Protein AF-A0A5K0VG51-F1 (afdb_monomer)

pLDDT: mean 75.15, std 8.12, range [56.25, 87.19]

Organism: NCBI:txid210225

Foldseek 3Di:
DVVVLVVVLVVQLCVQLVVVVVVCVVVPPPPPVVPSVVSSVVSNVVSVVVSD

Secondary structure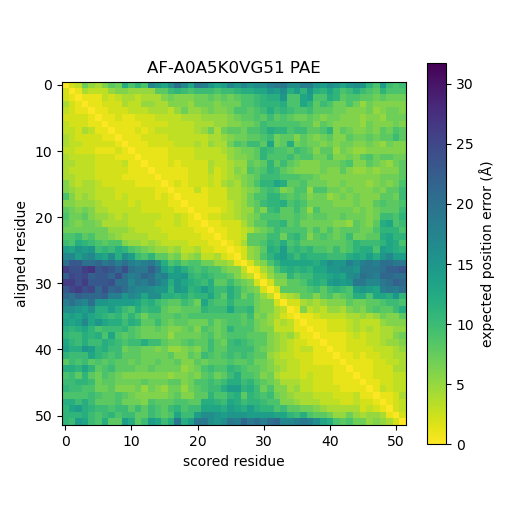 (DSSP, 8-state):
-HHHHHHHHHHHHHHHHHHHHHHHHHTT----THHHHHHHHHHHHHHHHHH-

Radius of gyration: 12.64 Å; Cα contacts (8 Å, |Δi|>4): 15; chains: 1; bounding box: 24×18×36 Å

Sequence (52 aa):
RAILQAASVTALLVVGLTLYTFWAAKRGRDFKILGPFLFCSLVALIGFCVIR

Mean predicted aligned error: 7.44 Å

Nearest PDB structures (foldseek):
  2ktm-assembly1_A  TM=5.845E-01  e=5.505E+00  Ovis aries
  8gym-assembly1_T7  TM=5.765E-01  e=4.535E+00  Tetrahymena thermophila SB210
  7q21-assembly1_k  TM=5.802E-01  e=7.130E+00  Corynebacterium glutamicum ATCC 13032

Solvent-accessible surface area (backbone atoms only — not comparable to full-atom values): 3036 Å² total; per-residue (Å²): 113,70,65,60,57,54,50,53,37,51,49,53,43,52,53,57,47,50,54,47,51,56,52,43,63,73,64,71,57,81,80,52,72,63,59,64,50,53,50,53,52,50,48,51,50,52,42,52,63,75,76,105

Structure (mmCIF, N/CA/C/O backbone):
data_AF-A0A5K0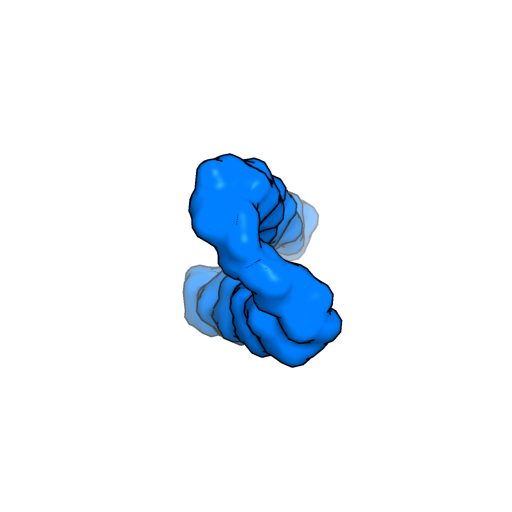VG51-F1
#
_entry.id   AF-A0A5K0VG51-F1
#
loop_
_atom_site.group_PDB
_atom_site.id
_atom_site.type_symbol
_atom_site.label_atom_id
_atom_site.label_alt_id
_atom_site.label_comp_id
_atom_site.label_asym_id
_atom_site.label_entity_id
_atom_site.label_seq_id
_atom_site.pdbx_PDB_ins_code
_atom_site.Cartn_x
_atom_site.Cartn_y
_atom_site.Cartn_z
_atom_site.occupancy
_atom_site.B_iso_or_equiv
_atom_site.auth_seq_id
_atom_site.auth_comp_id
_atom_site.auth_asym_id
_atom_site.auth_atom_id
_atom_site.pdbx_P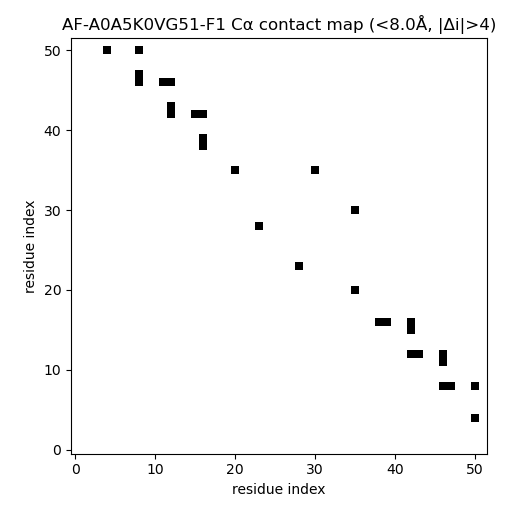DB_model_num
ATOM 1 N N . ARG A 1 1 ? 10.142 5.624 -18.556 1.00 67.69 1 ARG A N 1
ATOM 2 C CA . ARG A 1 1 ? 8.832 4.919 -18.515 1.00 67.69 1 ARG A CA 1
ATOM 3 C C . ARG A 1 1 ? 8.663 4.117 -17.222 1.00 67.69 1 ARG A C 1
ATOM 5 O O . ARG A 1 1 ? 7.675 4.341 -16.541 1.00 67.69 1 ARG A O 1
ATOM 12 N N . ALA A 1 2 ? 9.661 3.322 -16.818 1.00 78.38 2 ALA A N 1
ATOM 13 C CA . ALA A 1 2 ? 9.640 2.545 -15.569 1.00 78.38 2 ALA A C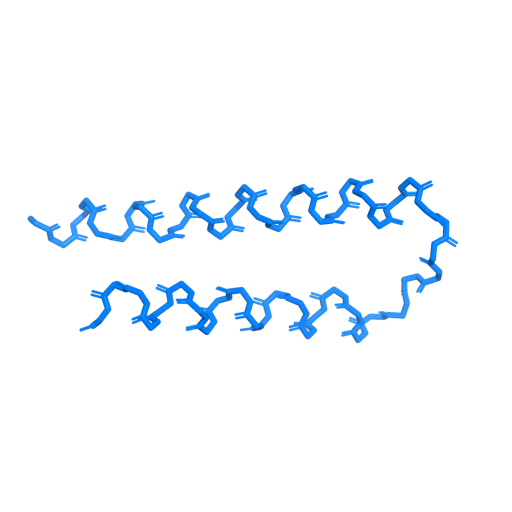A 1
ATOM 14 C C . ALA A 1 2 ? 9.353 3.361 -14.286 1.00 78.38 2 ALA A C 1
ATOM 16 O O . ALA A 1 2 ? 8.640 2.886 -13.411 1.00 78.38 2 ALA A O 1
ATOM 17 N N . ILE A 1 3 ? 9.847 4.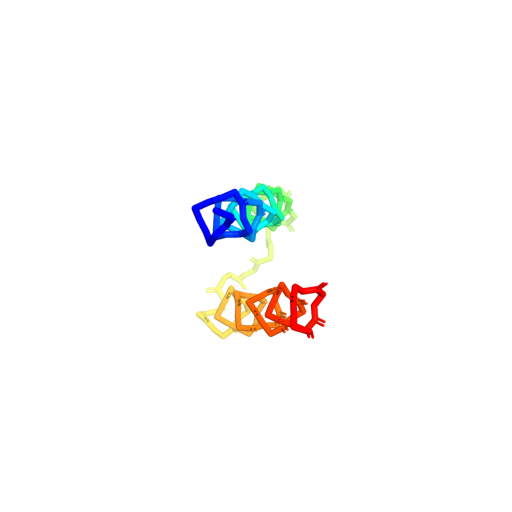602 -14.195 1.00 85.38 3 ILE A N 1
ATOM 18 C CA . ILE A 1 3 ? 9.661 5.463 -13.009 1.00 85.38 3 ILE A CA 1
ATOM 19 C C . ILE A 1 3 ? 8.184 5.824 -12.799 1.00 85.38 3 ILE A C 1
ATOM 21 O O . ILE A 1 3 ? 7.696 5.776 -11.676 1.00 85.38 3 ILE A O 1
ATOM 25 N N . LEU A 1 4 ? 7.453 6.132 -13.877 1.00 85.81 4 LEU A N 1
ATOM 26 C CA . LEU A 1 4 ? 6.033 6.482 -13.792 1.00 85.81 4 LEU A CA 1
ATOM 27 C C . LEU A 1 4 ? 5.191 5.271 -13.369 1.00 85.81 4 LEU A C 1
ATOM 29 O O . LEU A 1 4 ? 4.335 5.399 -12.505 1.00 85.81 4 LEU A O 1
ATOM 33 N N . GLN A 1 5 ? 5.492 4.083 -13.905 1.00 81.56 5 GLN A N 1
ATOM 34 C CA . GLN A 1 5 ? 4.815 2.839 -13.519 1.00 81.56 5 GLN A CA 1
ATOM 35 C C . GLN A 1 5 ? 5.065 2.474 -12.048 1.00 81.56 5 GLN A C 1
ATOM 37 O O . GLN A 1 5 ? 4.126 2.141 -11.327 1.00 81.56 5 GLN A O 1
ATOM 42 N N . ALA A 1 6 ? 6.312 2.583 -11.581 1.00 83.62 6 ALA A N 1
ATOM 43 C CA . ALA A 1 6 ? 6.666 2.302 -10.191 1.00 83.62 6 ALA A CA 1
ATOM 44 C C . ALA A 1 6 ? 6.046 3.317 -9.211 1.00 83.62 6 ALA A C 1
ATOM 46 O O . ALA A 1 6 ? 5.575 2.936 -8.136 1.00 83.62 6 ALA A O 1
ATOM 47 N N . ALA A 1 7 ? 5.993 4.597 -9.593 1.00 87.19 7 ALA A N 1
ATOM 48 C CA . ALA A 1 7 ? 5.364 5.643 -8.792 1.00 87.19 7 ALA A CA 1
ATOM 49 C C . ALA A 1 7 ? 3.847 5.432 -8.669 1.00 87.19 7 ALA A C 1
ATOM 51 O O . ALA A 1 7 ? 3.313 5.526 -7.565 1.00 87.19 7 ALA A O 1
ATOM 52 N N . SER A 1 8 ? 3.160 5.077 -9.763 1.00 84.44 8 SER A N 1
ATOM 53 C CA . SER A 1 8 ? 1.721 4.782 -9.742 1.00 84.44 8 SER A CA 1
ATOM 54 C C . SER A 1 8 ? 1.382 3.586 -8.845 1.00 84.44 8 SER A C 1
ATOM 56 O O . SER A 1 8 ? 0.453 3.684 -8.045 1.00 84.44 8 SER A O 1
ATOM 58 N N . VAL A 1 9 ? 2.160 2.493 -8.909 1.00 80.06 9 VAL A N 1
ATOM 59 C CA . VAL A 1 9 ? 1.995 1.321 -8.020 1.00 80.06 9 VAL A CA 1
ATOM 60 C C . VAL A 1 9 ? 2.130 1.719 -6.562 1.00 80.06 9 VAL A C 1
ATOM 62 O O . VAL A 1 9 ? 1.256 1.416 -5.755 1.00 80.06 9 VAL A O 1
ATOM 65 N N . THR A 1 10 ? 3.228 2.398 -6.227 1.00 84.44 10 THR A N 1
ATOM 66 C CA . THR A 1 10 ? 3.545 2.740 -4.838 1.00 84.44 10 THR A CA 1
ATOM 67 C C . THR A 1 10 ? 2.509 3.705 -4.270 1.00 84.44 10 THR A C 1
ATOM 69 O O . THR A 1 10 ? 2.078 3.537 -3.134 1.00 84.44 10 THR A O 1
ATOM 72 N N . ALA A 1 11 ? 2.041 4.668 -5.072 1.00 86.56 11 ALA A N 1
ATOM 73 C CA . ALA A 1 11 ? 0.998 5.605 -4.668 1.00 86.56 11 ALA A CA 1
ATOM 74 C C . ALA A 1 11 ? -0.338 4.896 -4.389 1.00 86.56 11 ALA A C 1
ATOM 76 O O . ALA A 1 11 ? -0.946 5.136 -3.347 1.00 86.56 11 ALA A O 1
ATOM 77 N N . LEU A 1 12 ? -0.771 3.982 -5.267 1.00 83.06 12 LEU A N 1
ATOM 78 C CA . LEU A 1 12 ? -1.990 3.188 -5.060 1.00 83.06 12 LEU A CA 1
ATOM 79 C C . LEU A 1 12 ? -1.888 2.298 -3.813 1.00 83.06 12 LEU A C 1
ATOM 81 O O . LEU A 1 12 ? -2.837 2.231 -3.029 1.00 83.06 12 LEU A O 1
ATOM 85 N N . LEU A 1 13 ? -0.726 1.674 -3.598 1.00 82.94 13 LEU A N 1
ATOM 86 C CA . LEU A 1 13 ? -0.426 0.875 -2.407 1.00 82.94 13 LEU A CA 1
ATOM 87 C C . LEU A 1 13 ? -0.527 1.710 -1.1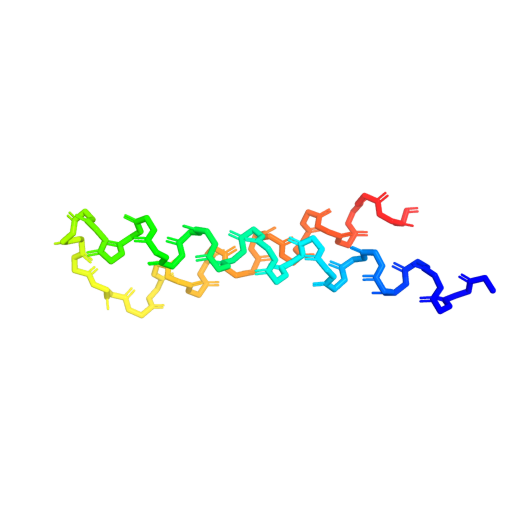28 1.00 82.94 13 LEU A C 1
ATOM 89 O O . LEU A 1 13 ? -1.222 1.319 -0.192 1.00 82.94 13 LEU A O 1
ATOM 93 N N . VAL A 1 14 ? 0.130 2.873 -1.097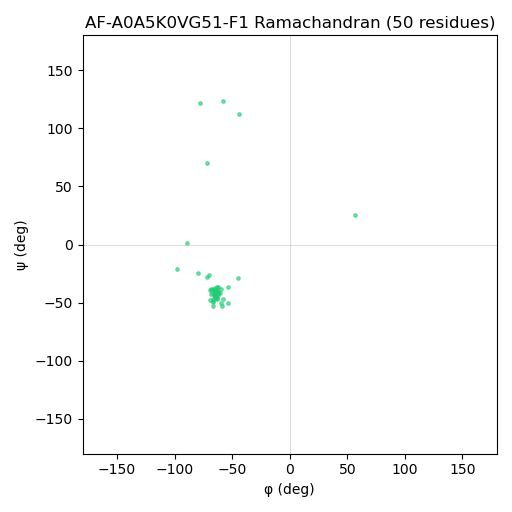 1.00 83.75 14 VAL A N 1
ATOM 94 C CA . VAL A 1 14 ? 0.162 3.763 0.072 1.00 83.75 14 VAL A CA 1
ATOM 95 C C . VAL A 1 14 ? -1.226 4.315 0.379 1.00 83.75 14 VAL A C 1
ATOM 97 O O . VAL A 1 14 ? -1.638 4.293 1.537 1.00 83.75 14 VAL A O 1
ATOM 100 N N . VAL A 1 15 ? -1.974 4.768 -0.630 1.00 86.06 15 VAL A N 1
ATOM 101 C CA . VAL A 1 15 ? -3.323 5.317 -0.433 1.00 86.06 15 VAL A CA 1
ATOM 102 C C . VAL A 1 15 ? -4.292 4.229 0.029 1.00 86.06 15 VAL A C 1
ATOM 104 O O . VAL A 1 15 ? -4.984 4.425 1.028 1.00 86.06 15 VAL A O 1
ATOM 107 N N . GLY A 1 16 ? -4.310 3.068 -0.636 1.00 80.12 16 GLY A N 1
ATOM 108 C CA . GLY A 1 16 ? -5.184 1.950 -0.273 1.00 80.12 16 GLY A CA 1
ATOM 109 C C . GLY A 1 16 ? -4.891 1.409 1.125 1.00 80.12 16 GLY A C 1
ATOM 110 O O . GLY A 1 16 ? -5.815 1.160 1.903 1.00 80.12 16 GLY A O 1
ATOM 111 N N . LEU A 1 17 ? -3.607 1.298 1.476 1.00 76.44 17 LEU A N 1
ATOM 112 C CA . LEU A 1 17 ? -3.204 0.846 2.798 1.00 76.44 17 LEU A CA 1
ATOM 113 C C . LEU A 1 17 ? -3.547 1.880 3.868 1.00 76.44 17 LEU A C 1
ATOM 115 O O . LEU A 1 17 ? -4.167 1.524 4.859 1.00 76.44 17 LEU A O 1
ATOM 119 N N . THR A 1 18 ? -3.225 3.157 3.654 1.00 83.38 18 THR A N 1
ATOM 120 C CA . THR A 1 18 ? -3.513 4.234 4.616 1.00 83.38 18 THR A CA 1
ATOM 121 C C . THR A 1 18 ? -5.006 4.319 4.920 1.00 83.38 18 THR A C 1
ATOM 123 O O . THR A 1 18 ? -5.393 4.341 6.090 1.00 83.38 18 THR A O 1
ATOM 126 N N . LEU A 1 19 ? -5.858 4.292 3.888 1.00 79.81 19 LEU A N 1
ATOM 127 C CA . LEU A 1 19 ? -7.312 4.308 4.065 1.00 79.81 19 LEU A CA 1
ATOM 128 C C . LEU A 1 19 ? -7.793 3.093 4.868 1.00 79.81 19 LEU A C 1
ATOM 130 O O . LEU A 1 19 ? -8.630 3.236 5.761 1.00 79.81 19 LEU A O 1
ATOM 134 N N . TYR A 1 20 ? -7.238 1.910 4.589 1.00 72.62 20 TYR A N 1
ATOM 135 C CA . TYR A 1 20 ? -7.555 0.695 5.330 1.00 72.62 20 TYR A CA 1
ATOM 136 C C . TYR A 1 20 ? -7.101 0.769 6.791 1.00 72.62 20 TYR A C 1
ATOM 138 O O . TYR A 1 20 ? -7.862 0.372 7.670 1.00 72.62 20 TYR A O 1
ATOM 146 N N . THR A 1 21 ? -5.921 1.328 7.077 1.00 74.19 21 THR A N 1
ATOM 147 C CA . THR A 1 21 ? -5.415 1.509 8.446 1.00 74.19 21 THR A CA 1
ATOM 148 C C . THR A 1 21 ? -6.311 2.457 9.243 1.00 74.19 21 THR A C 1
ATOM 150 O O . THR A 1 21 ? -6.713 2.119 10.355 1.00 74.19 21 THR A O 1
ATOM 153 N N . PHE A 1 22 ? -6.705 3.598 8.663 1.00 76.50 22 PHE A N 1
ATOM 154 C CA . PHE A 1 22 ? -7.637 4.538 9.300 1.00 76.50 22 PHE A CA 1
ATOM 155 C C . PHE A 1 22 ? -9.029 3.929 9.505 1.00 76.50 22 PHE A C 1
ATOM 157 O O . PHE A 1 22 ? -9.639 4.107 10.560 1.00 76.50 22 PHE A O 1
ATOM 164 N N . TRP A 1 23 ? -9.537 3.178 8.527 1.00 76.12 23 TRP A N 1
ATOM 165 C CA . TRP A 1 23 ? -10.839 2.521 8.628 1.00 76.12 23 TRP A CA 1
ATOM 166 C C . TRP A 1 23 ? -10.844 1.369 9.642 1.00 76.12 23 TRP A C 1
ATOM 168 O O . TRP A 1 23 ? -11.802 1.215 10.403 1.00 76.12 23 TRP A O 1
ATOM 178 N N . ALA A 1 24 ? -9.762 0.591 9.701 1.00 69.88 24 ALA A N 1
ATOM 179 C CA . ALA A 1 24 ? -9.566 -0.458 10.693 1.00 69.88 24 ALA A CA 1
ATOM 180 C C . ALA A 1 24 ? -9.433 0.125 12.109 1.00 69.88 24 ALA A C 1
ATOM 182 O O . ALA A 1 24 ? -10.086 -0.380 13.021 1.00 69.88 24 ALA A O 1
ATOM 183 N N . ALA A 1 25 ? -8.686 1.225 12.269 1.00 67.31 25 ALA A N 1
ATOM 184 C CA . ALA A 1 25 ? -8.540 1.933 13.542 1.00 67.31 25 ALA A CA 1
ATOM 185 C C . ALA A 1 25 ? -9.878 2.498 14.034 1.00 67.31 25 ALA A C 1
ATOM 187 O O . ALA A 1 25 ? -10.204 2.391 15.213 1.00 67.31 25 ALA A O 1
ATOM 188 N N . LYS A 1 26 ? -10.703 3.022 13.120 1.00 67.75 26 LYS A N 1
ATOM 189 C CA . LYS A 1 26 ? -12.029 3.563 13.448 1.00 67.75 26 LYS A CA 1
ATOM 190 C C . LYS A 1 26 ? -13.051 2.490 13.843 1.00 67.75 26 LYS A C 1
ATOM 192 O O . LYS A 1 26 ? -13.997 2.798 14.559 1.00 67.75 26 LYS A O 1
ATOM 197 N N . ARG A 1 27 ? -12.898 1.245 13.377 1.00 67.94 27 ARG A N 1
ATOM 198 C CA . ARG A 1 27 ? -13.829 0.140 13.683 1.00 67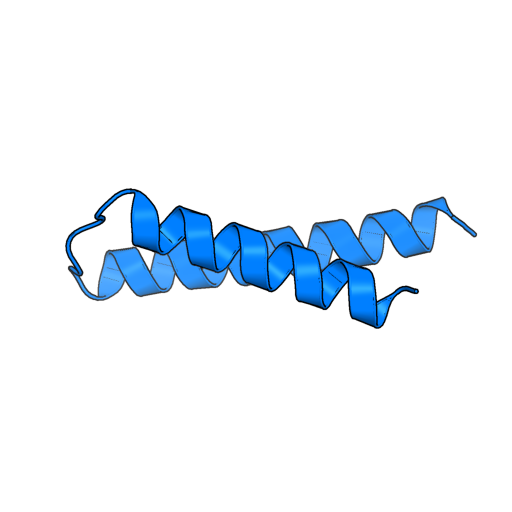.94 27 ARG A CA 1
ATOM 199 C C . ARG A 1 27 ? -13.486 -0.643 14.951 1.00 67.94 27 ARG A C 1
ATOM 201 O O . ARG A 1 27 ? -14.200 -1.596 15.243 1.00 67.94 27 ARG A O 1
ATOM 208 N N . GLY A 1 28 ? -12.428 -0.277 15.682 1.00 64.25 28 GLY A N 1
ATOM 209 C CA . GLY A 1 28 ? -12.054 -0.954 16.930 1.00 64.25 28 GLY A CA 1
ATOM 210 C C . GLY A 1 28 ? -11.824 -2.459 16.763 1.00 64.25 28 GLY A C 1
ATOM 211 O O . GLY A 1 28 ? -12.030 -3.215 17.703 1.00 64.25 28 GLY A O 1
ATOM 212 N N . ARG A 1 29 ? -11.464 -2.915 15.553 1.00 58.56 29 ARG A N 1
ATOM 213 C CA . ARG A 1 29 ? -11.214 -4.337 15.300 1.00 58.56 29 ARG A CA 1
ATOM 214 C C . ARG A 1 29 ? -9.835 -4.669 15.838 1.00 58.56 29 ARG A C 1
ATOM 216 O O . ARG A 1 29 ? -8.864 -4.065 15.389 1.00 58.56 29 ARG A O 1
ATOM 223 N N . ASP A 1 30 ? -9.773 -5.621 16.763 1.00 56.25 30 ASP A N 1
ATOM 224 C CA . ASP A 1 30 ? -8.537 -6.140 17.340 1.00 56.25 30 ASP A CA 1
ATOM 225 C C . ASP A 1 30 ? -7.504 -6.386 16.241 1.00 56.25 30 ASP A C 1
ATOM 227 O O . ASP A 1 30 ? -7.673 -7.246 15.369 1.00 56.25 30 ASP A O 1
ATOM 231 N N . PHE A 1 31 ? -6.438 -5.589 16.254 1.00 57.09 31 PHE A N 1
ATOM 232 C CA . PHE A 1 31 ? -5.334 -5.697 15.313 1.00 57.09 31 PHE A CA 1
ATOM 233 C C . PHE A 1 31 ? -4.518 -6.954 15.631 1.00 57.09 31 PHE A C 1
ATOM 235 O O . PHE A 1 31 ? -3.373 -6.886 16.074 1.00 57.09 31 PHE A O 1
ATOM 242 N N . LYS A 1 32 ? -5.082 -8.140 15.376 1.00 59.56 32 LYS A N 1
ATOM 243 C CA . LYS A 1 32 ? -4.260 -9.333 15.176 1.00 59.56 32 LYS A CA 1
ATOM 244 C C . LYS A 1 32 ? -3.332 -9.019 14.009 1.00 59.56 32 LYS A C 1
ATOM 246 O O . LYS A 1 32 ? -3.806 -8.697 12.922 1.00 59.56 32 LYS A O 1
ATOM 251 N N . ILE A 1 33 ? -2.026 -9.139 14.243 1.00 62.03 33 ILE A N 1
ATOM 252 C CA . ILE A 1 33 ? -0.922 -8.873 13.298 1.00 62.03 33 ILE A CA 1
ATOM 253 C C . ILE A 1 33 ? -1.184 -9.467 11.897 1.00 62.03 33 ILE A C 1
ATOM 255 O O . ILE A 1 33 ? -0.780 -8.899 10.886 1.00 62.03 33 ILE A O 1
ATOM 259 N N . LEU A 1 34 ? -1.948 -10.560 11.825 1.00 66.31 34 LEU A N 1
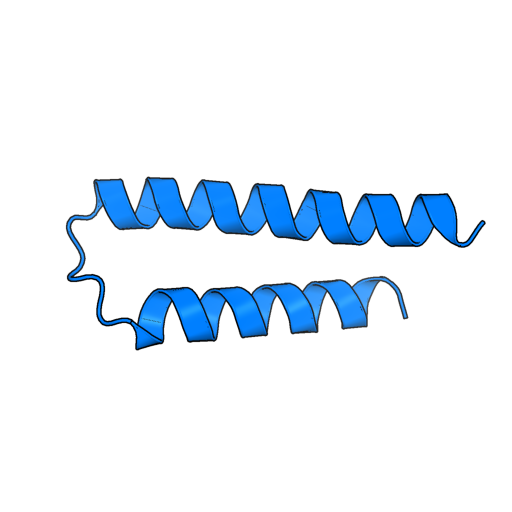ATOM 260 C CA . LEU A 1 34 ? -2.374 -11.211 10.586 1.00 66.31 34 LEU A CA 1
ATOM 261 C C . LEU A 1 34 ? -3.264 -10.343 9.670 1.00 66.31 34 LEU A C 1
ATOM 263 O O . LEU A 1 34 ? -3.140 -10.430 8.454 1.00 66.31 34 LEU A O 1
ATOM 267 N N . GLY A 1 35 ? -4.153 -9.510 10.217 1.00 73.56 35 GLY A N 1
ATOM 268 C CA . GLY A 1 35 ? -5.113 -8.716 9.437 1.00 73.56 35 GLY A CA 1
ATOM 269 C C . GLY A 1 35 ? -4.457 -7.636 8.565 1.00 73.56 35 GLY A C 1
ATOM 270 O O . GLY A 1 35 ? -4.693 -7.615 7.356 1.00 73.56 35 GLY A O 1
ATOM 271 N N . PRO A 1 36 ? -3.611 -6.757 9.134 1.00 71.75 36 PRO A N 1
ATOM 272 C CA . PRO A 1 36 ? -2.832 -5.788 8.365 1.00 71.75 36 PRO A CA 1
ATOM 273 C C . PRO A 1 36 ? -1.844 -6.460 7.406 1.00 71.75 36 PRO A C 1
ATOM 275 O O . PRO A 1 36 ? -1.675 -5.991 6.286 1.00 71.75 36 PRO A O 1
ATOM 278 N N . PHE A 1 37 ? -1.234 -7.582 7.809 1.00 72.81 37 PHE A N 1
ATOM 279 C CA . PHE A 1 37 ? -0.257 -8.303 6.991 1.00 72.81 37 PHE A CA 1
ATOM 280 C C . PHE A 1 37 ? -0.876 -8.924 5.730 1.00 72.81 37 PHE A C 1
ATOM 282 O O . PHE A 1 37 ? -0.372 -8.697 4.628 1.00 72.81 37 PHE A O 1
ATOM 289 N N . LEU A 1 38 ? -1.997 -9.649 5.860 1.00 77.19 38 LEU A N 1
ATOM 290 C CA . LEU A 1 38 ? -2.699 -10.208 4.698 1.00 77.19 38 LEU A CA 1
ATOM 291 C C . LEU A 1 38 ? -3.237 -9.105 3.782 1.00 77.19 38 LEU A C 1
ATOM 293 O O . LEU A 1 38 ? -3.162 -9.244 2.565 1.00 77.19 38 LEU A O 1
ATOM 297 N N . PHE A 1 39 ? -3.747 -8.005 4.344 1.00 75.25 39 PHE A N 1
ATOM 298 C CA . PHE A 1 39 ? -4.269 -6.901 3.538 1.00 75.25 39 PHE A CA 1
ATOM 299 C C . PHE A 1 39 ? -3.152 -6.168 2.780 1.00 75.25 39 PHE A C 1
ATOM 301 O O . PHE A 1 39 ? -3.292 -5.924 1.584 1.00 75.25 39 PHE A O 1
ATOM 308 N N . CYS A 1 40 ? -2.009 -5.908 3.430 1.00 71.94 40 CYS A N 1
ATOM 309 C CA . CYS A 1 40 ? -0.795 -5.417 2.769 1.00 71.94 40 CYS A CA 1
ATOM 310 C C . CYS A 1 40 ? -0.380 -6.319 1.603 1.00 71.94 40 CYS A C 1
ATOM 312 O O . CYS A 1 40 ? -0.140 -5.831 0.500 1.00 71.94 40 CYS A O 1
ATOM 314 N N . SER A 1 41 ? -0.299 -7.632 1.843 1.00 78.31 41 SER A N 1
ATOM 315 C CA . SER A 1 41 ? 0.144 -8.599 0.835 1.00 78.31 41 SER A CA 1
ATOM 316 C C . SER A 1 41 ? -0.837 -8.687 -0.343 1.00 78.31 41 SER A C 1
ATOM 318 O O . SER A 1 41 ? -0.409 -8.702 -1.495 1.00 78.31 41 SER A O 1
ATOM 320 N N . LEU A 1 42 ? -2.148 -8.631 -0.080 1.00 80.94 42 LEU A N 1
ATOM 321 C CA . LEU A 1 42 ? -3.191 -8.630 -1.110 1.00 80.94 42 LEU A CA 1
ATOM 322 C C . LEU A 1 42 ? -3.159 -7.357 -1.973 1.00 80.94 42 LEU A C 1
ATOM 324 O O . LEU A 1 42 ? -3.203 -7.446 -3.198 1.00 80.94 42 LEU A O 1
ATOM 328 N N . VAL A 1 43 ? -3.052 -6.174 -1.358 1.00 76.69 43 VAL A N 1
ATOM 329 C CA . VAL A 1 43 ? -2.975 -4.896 -2.091 1.00 76.69 43 VAL A CA 1
ATOM 330 C C . VAL A 1 43 ? -1.694 -4.827 -2.925 1.00 76.69 43 VAL A C 1
ATOM 332 O O . VAL A 1 43 ? -1.733 -4.362 -4.064 1.00 76.69 43 VAL A O 1
ATOM 335 N N . ALA A 1 44 ? -0.577 -5.346 -2.407 1.00 76.75 44 ALA A N 1
ATOM 336 C CA . ALA A 1 44 ? 0.668 -5.452 -3.161 1.00 76.75 44 ALA A CA 1
ATOM 337 C C . ALA A 1 44 ? 0.541 -6.401 -4.365 1.00 76.75 44 ALA A C 1
ATOM 339 O O . ALA A 1 44 ? 1.003 -6.064 -5.454 1.00 76.75 44 ALA A O 1
ATOM 340 N N . LEU A 1 45 ? -0.130 -7.547 -4.197 1.00 82.19 45 LEU A N 1
ATOM 341 C CA . LEU A 1 45 ? -0.378 -8.508 -5.275 1.00 82.19 45 LEU A CA 1
ATOM 342 C C . LEU A 1 45 ? -1.242 -7.897 -6.389 1.00 82.19 45 LEU A C 1
ATOM 344 O O . LEU A 1 45 ? -0.900 -7.996 -7.567 1.00 82.19 45 LEU A O 1
ATOM 348 N N . ILE A 1 46 ? -2.333 -7.221 -6.018 1.00 79.94 46 ILE A N 1
ATOM 349 C CA . ILE A 1 46 ? -3.232 -6.556 -6.970 1.00 79.94 46 ILE A CA 1
ATOM 350 C C . ILE A 1 46 ? -2.496 -5.415 -7.684 1.00 79.94 46 ILE A C 1
ATOM 352 O O . ILE A 1 46 ? -2.564 -5.319 -8.906 1.00 79.94 46 ILE A O 1
ATOM 356 N N . GLY A 1 47 ? -1.733 -4.593 -6.955 1.00 74.25 47 GLY A N 1
ATOM 357 C CA . GLY A 1 47 ? -0.919 -3.529 -7.549 1.00 74.25 47 GLY A CA 1
ATOM 358 C C . GLY A 1 47 ? 0.113 -4.060 -8.547 1.00 74.25 47 GLY A C 1
ATOM 359 O O . GLY A 1 47 ? 0.310 -3.469 -9.604 1.00 74.25 47 GLY A O 1
ATOM 360 N N . PHE A 1 48 ? 0.727 -5.209 -8.264 1.00 77.19 48 PHE A N 1
ATOM 361 C CA . PHE A 1 48 ? 1.656 -5.849 -9.193 1.00 77.19 48 PHE A CA 1
ATOM 362 C C . PHE A 1 48 ? 0.954 -6.392 -10.449 1.00 77.19 48 PHE A C 1
ATOM 364 O O . PHE A 1 48 ? 1.486 -6.249 -11.547 1.00 77.19 48 PHE A O 1
ATOM 371 N N . CYS A 1 49 ? -0.249 -6.958 -10.302 1.00 75.06 49 CYS A N 1
ATOM 372 C CA . CYS A 1 49 ? -1.044 -7.506 -11.405 1.00 75.06 49 CYS A CA 1
ATOM 373 C C . CYS A 1 49 ? -1.647 -6.436 -12.331 1.00 75.06 49 CYS A C 1
ATOM 375 O O . CYS A 1 49 ? -1.894 -6.719 -13.493 1.00 75.06 49 CYS A O 1
ATOM 377 N N . VAL A 1 50 ? -1.916 -5.224 -11.838 1.00 74.06 50 VAL A N 1
ATOM 378 C CA . VAL A 1 50 ? -2.508 -4.140 -12.652 1.00 74.06 50 VAL A CA 1
ATOM 379 C C . VAL A 1 50 ? -1.461 -3.435 -13.528 1.00 74.06 50 VAL A C 1
ATOM 381 O O . VAL A 1 50 ? -1.809 -2.843 -14.546 1.00 74.06 50 VAL A O 1
ATOM 384 N N . ILE A 1 51 ? -0.181 -3.469 -13.139 1.00 71.25 51 ILE A N 1
ATOM 385 C CA . ILE A 1 51 ? 0.915 -2.811 -13.873 1.00 71.25 51 ILE A CA 1
ATOM 386 C C . ILE A 1 51 ? 1.693 -3.765 -14.795 1.00 71.25 51 ILE A C 1
ATOM 388 O O . ILE A 1 51 ? 2.370 -3.286 -15.711 1.00 71.25 51 ILE A O 1
ATOM 392 N N . ARG A 1 52 ? 1.631 -5.076 -14.549 1.00 61.81 52 ARG A N 1
ATOM 393 C CA . ARG A 1 52 ? 2.205 -6.114 -15.418 1.00 61.81 52 ARG A CA 1
ATOM 394 C C . ARG A 1 52 ? 1.209 -6.569 -16.468 1.00 61.81 52 ARG A C 1
ATOM 396 O O . ARG A 1 52 ? 1.691 -6.829 -17.589 1.00 61.81 52 ARG A O 1
#